Protein AF-A0A5A9PSE9-F1 (afdb_monomer_lite)

Foldseek 3Di:
DVVVVVVVVVVVVPPPPVPDQKDWAAWWDFLVVQQVVLVVPAPGFDDDDDPDDDDPPPVLVVQDAVCPPPCVVVAQQDWDQDPRGIYRHHSRGIGTGMHGHDDPPDPPDD

pLDDT: mean 78.82, std 18.18, range [42.53, 98.31]

Sequence (110 aa):
MRTLLLFLLLSAVLDDSFSQRFTFVSFKKTWTEAQIYCRNWYSDLATITDMSDENESNFLFNRWAAGQPNNLGSFQFCVAATAGGWDDQSCTEQYSFVCYSGEYRACGLL

Structure (mmCIF, N/CA/C/O backbone):
data_AF-A0A5A9PSE9-F1
#
_entry.id   AF-A0A5A9PSE9-F1
#
loop_
_atom_site.group_PDB
_atom_site.id
_atom_site.type_symbol
_atom_site.label_atom_id
_atom_site.label_alt_id
_atom_site.label_comp_id
_atom_site.label_asym_id
_atom_site.label_entity_id
_atom_site.label_seq_id
_atom_site.pdbx_PDB_ins_code
_atom_site.Cartn_x
_atom_site.Cartn_y
_atom_site.Cartn_z
_atom_site.occupancy
_atom_site.B_iso_or_equiv
_atom_site.auth_seq_id
_atom_site.auth_comp_id
_atom_site.auth_asym_id
_atom_site.auth_atom_id
_atom_site.pdbx_PDB_model_num
ATOM 1 N N . MET A 1 1 ? -35.526 -27.342 36.122 1.00 58.97 1 MET A N 1
ATOM 2 C CA . MET A 1 1 ? -35.999 -26.280 35.199 1.00 58.97 1 MET A CA 1
ATOM 3 C C . MET A 1 1 ? -35.262 -24.938 35.341 1.00 58.97 1 MET A C 1
ATOM 5 O O . MET A 1 1 ? -35.489 -24.070 34.518 1.00 58.97 1 MET A O 1
ATOM 9 N N . ARG A 1 2 ? -34.358 -24.745 36.322 1.00 58.31 2 ARG A N 1
ATOM 10 C CA . ARG A 1 2 ? -33.536 -23.516 36.450 1.00 58.31 2 ARG A CA 1
ATOM 11 C C . ARG A 1 2 ? -32.167 -23.609 35.762 1.00 58.31 2 ARG A C 1
ATOM 13 O O . ARG A 1 2 ? -31.590 -22.594 35.409 1.00 58.31 2 ARG A O 1
ATOM 20 N N . THR A 1 3 ? -31.682 -24.827 35.532 1.00 53.84 3 THR A N 1
ATOM 21 C CA . THR A 1 3 ? -30.411 -25.112 34.851 1.00 53.84 3 THR A CA 1
ATOM 22 C C . THR A 1 3 ? -30.458 -24.847 33.346 1.00 53.84 3 THR A C 1
ATOM 24 O O . THR A 1 3 ? -29.457 -24.422 32.790 1.00 53.84 3 THR A O 1
ATOM 27 N N . LEU A 1 4 ? -31.619 -25.004 32.695 1.00 56.53 4 LEU A N 1
ATOM 28 C CA . LEU A 1 4 ? -31.792 -24.732 31.256 1.00 56.53 4 LEU A CA 1
ATOM 29 C C . LEU A 1 4 ? -31.558 -23.255 30.892 1.00 56.53 4 LEU A C 1
ATOM 31 O O . LEU A 1 4 ? -31.022 -22.972 29.828 1.00 56.53 4 LEU A O 1
ATOM 35 N N . LEU A 1 5 ? -31.893 -22.321 31.791 1.00 61.38 5 LEU A N 1
ATOM 36 C CA . LEU A 1 5 ? -31.651 -20.886 31.592 1.00 61.38 5 LEU A CA 1
ATOM 37 C C . LEU A 1 5 ? -30.154 -20.545 31.584 1.00 61.38 5 LEU A C 1
ATOM 39 O O . LEU A 1 5 ? -29.730 -19.679 30.830 1.00 61.38 5 LEU A O 1
ATOM 43 N N . LEU A 1 6 ? -29.349 -21.251 32.384 1.00 59.94 6 LEU A N 1
ATOM 44 C CA . LEU A 1 6 ? -27.899 -21.048 32.430 1.00 59.94 6 LEU A CA 1
ATOM 45 C C . LEU A 1 6 ? -27.210 -21.588 31.170 1.00 59.94 6 LEU A C 1
ATOM 47 O O . LEU A 1 6 ? -26.300 -20.943 30.663 1.00 59.94 6 LEU A O 1
ATOM 51 N N . PHE A 1 7 ? -27.674 -22.718 30.627 1.00 64.00 7 PHE A N 1
ATOM 52 C CA . PHE A 1 7 ? -27.149 -23.271 29.371 1.00 64.00 7 PHE A CA 1
ATOM 53 C C . PHE A 1 7 ? -27.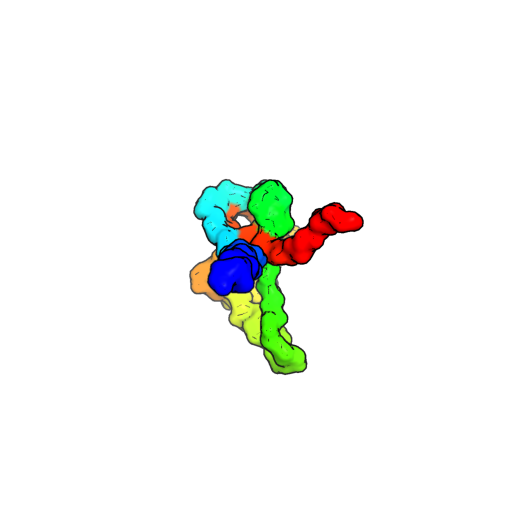426 -22.369 28.157 1.00 64.00 7 PHE A C 1
ATOM 55 O O . PHE A 1 7 ? -26.560 -22.243 27.298 1.00 64.00 7 PHE A O 1
ATOM 62 N N . LEU A 1 8 ? -28.583 -21.697 28.115 1.00 62.44 8 LEU A N 1
ATOM 63 C CA . LEU A 1 8 ? -28.932 -20.751 27.044 1.00 62.44 8 LEU A CA 1
ATOM 64 C C . LEU A 1 8 ? -28.126 -19.444 27.113 1.00 62.44 8 LEU A C 1
ATOM 66 O O . LEU A 1 8 ? -27.770 -18.880 26.080 1.00 62.44 8 LEU A O 1
ATOM 70 N N . LEU A 1 9 ? -27.802 -18.974 28.322 1.00 60.00 9 LEU A N 1
ATOM 71 C CA . LEU A 1 9 ? -26.902 -17.832 28.503 1.00 60.00 9 LEU A CA 1
ATOM 72 C C . LEU A 1 9 ? -25.465 -18.193 28.112 1.00 60.00 9 LEU A C 1
ATOM 74 O O . LEU A 1 9 ? -24.788 -17.375 27.504 1.00 60.00 9 LEU A O 1
ATOM 78 N N . LEU A 1 10 ? -25.020 -19.423 28.391 1.00 58.09 10 LEU A N 1
ATOM 79 C CA . LEU A 1 10 ? -23.683 -19.892 28.019 1.00 58.09 10 LEU A CA 1
ATOM 80 C C . LEU A 1 10 ? -23.497 -19.972 26.496 1.00 58.09 10 LEU A C 1
ATOM 82 O O . LEU A 1 10 ? -22.445 -19.594 25.993 1.00 58.09 10 LEU A O 1
ATOM 86 N N . SER A 1 11 ? -24.524 -20.409 25.757 1.00 62.19 11 SER A N 1
ATOM 87 C CA . SER A 1 11 ? -24.485 -20.417 24.288 1.00 62.19 11 SER A CA 1
ATOM 88 C C . SER A 1 11 ? -24.478 -19.014 23.678 1.00 62.19 11 SER A C 1
ATOM 90 O O . SER A 1 11 ? -23.913 -18.834 22.609 1.00 62.19 11 SER A O 1
ATOM 92 N N . ALA A 1 12 ? -25.055 -18.015 24.357 1.00 55.50 12 ALA A N 1
ATOM 93 C CA . ALA A 1 12 ? -25.078 -16.630 23.877 1.00 55.50 12 ALA A CA 1
ATOM 94 C C . ALA A 1 12 ? -23.732 -15.894 24.047 1.00 55.50 12 ALA A C 1
ATOM 96 O O . ALA A 1 12 ? -23.530 -14.851 23.436 1.00 55.50 12 ALA A O 1
ATOM 97 N N . VAL A 1 13 ? -22.812 -16.421 24.865 1.00 57.12 13 VAL A N 1
ATOM 98 C CA . VAL A 1 13 ? -21.442 -15.886 25.028 1.00 57.12 13 VAL A CA 1
ATOM 99 C C . VAL A 1 13 ? -20.471 -16.504 24.009 1.00 57.12 13 VAL A C 1
ATOM 101 O O . VAL A 1 13 ? -19.372 -15.996 23.819 1.00 57.12 13 VAL A O 1
ATOM 104 N N . LEU A 1 14 ? -20.878 -17.583 23.333 1.00 55.12 14 LEU A N 1
ATOM 105 C CA . LEU A 1 14 ? -20.064 -18.324 22.366 1.00 55.12 14 LEU A CA 1
ATOM 106 C C . LEU A 1 14 ? -20.527 -18.130 20.915 1.00 55.12 14 LEU A C 1
ATOM 108 O O . LEU A 1 14 ? -20.183 -18.950 20.066 1.00 55.12 14 LEU A O 1
ATOM 112 N N . ASP A 1 15 ? -21.289 -17.072 20.615 1.00 53.28 15 ASP A N 1
ATOM 113 C CA . ASP A 1 15 ? -21.579 -16.706 19.223 1.00 53.28 15 ASP A CA 1
ATOM 114 C C . ASP A 1 15 ? -20.363 -15.973 18.632 1.00 53.28 15 ASP A C 1
ATOM 116 O O . ASP A 1 15 ? -20.329 -14.756 18.447 1.00 53.28 15 ASP A O 1
ATOM 120 N N . ASP A 1 16 ? -19.308 -16.761 18.430 1.00 58.62 16 ASP A N 1
ATOM 121 C CA . ASP A 1 16 ? -18.116 -16.446 17.658 1.00 58.62 16 ASP A CA 1
ATOM 122 C C . ASP A 1 16 ? -18.513 -16.358 16.180 1.00 58.62 16 ASP A C 1
ATOM 124 O O . ASP A 1 16 ? -18.272 -17.258 15.372 1.00 58.62 16 ASP A O 1
ATOM 128 N N . SER A 1 17 ? -19.203 -15.279 15.806 1.00 57.41 17 SER A N 1
ATOM 129 C CA . SER A 1 17 ? -19.349 -14.947 14.398 1.00 57.41 17 SER A CA 1
ATOM 130 C C . SER A 1 17 ? -17.985 -14.459 13.920 1.00 57.41 17 SER A C 1
ATOM 132 O O . SER A 1 17 ? -17.680 -13.268 14.004 1.00 57.41 17 SER A O 1
ATOM 134 N N . PHE A 1 18 ? -17.169 -15.410 13.465 1.00 56.88 18 PHE A N 1
ATOM 135 C CA . PHE A 1 18 ? -15.933 -15.250 12.709 1.00 56.88 18 PHE A CA 1
ATOM 136 C C . PHE A 1 18 ? -16.145 -14.235 11.576 1.00 56.88 18 PHE A C 1
ATOM 138 O O . PHE A 1 18 ? -16.486 -14.575 10.440 1.00 56.88 18 PHE A O 1
ATOM 145 N N . SER A 1 19 ? -16.049 -12.950 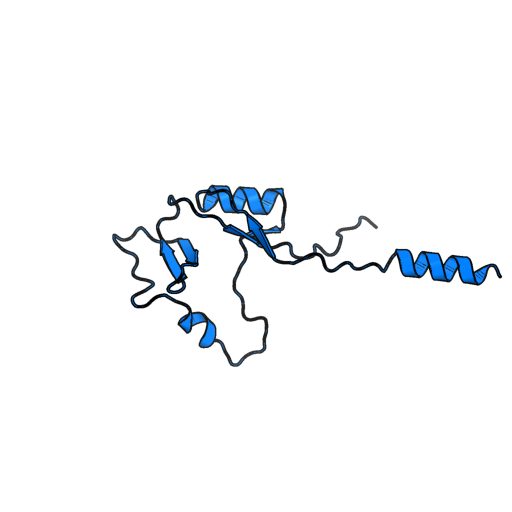11.902 1.00 56.50 19 SER A N 1
ATOM 146 C CA . SER A 1 19 ? -16.442 -11.888 10.989 1.00 56.50 19 SER A CA 1
ATOM 147 C C . SER A 1 19 ? -15.243 -11.586 10.107 1.00 56.50 19 SER A C 1
ATOM 149 O O . SER A 1 19 ? -14.253 -11.022 10.558 1.00 56.50 19 SER A O 1
ATOM 151 N N . GLN A 1 20 ? -15.309 -12.112 8.884 1.00 61.84 20 GLN A N 1
ATOM 152 C CA . GLN A 1 20 ? -14.423 -11.915 7.735 1.00 61.84 20 GLN A CA 1
ATOM 153 C C . GLN A 1 20 ? -13.106 -11.169 8.032 1.00 61.84 20 GLN A C 1
ATOM 155 O O . GLN A 1 20 ? -13.055 -9.944 8.110 1.00 61.84 20 GLN A O 1
ATOM 160 N N . ARG A 1 21 ? -11.999 -11.920 8.112 1.00 84.06 21 ARG A N 1
ATOM 161 C CA . ARG A 1 21 ? -10.656 -11.371 8.378 1.00 84.06 21 ARG A CA 1
ATOM 162 C C . ARG A 1 21 ? -10.180 -10.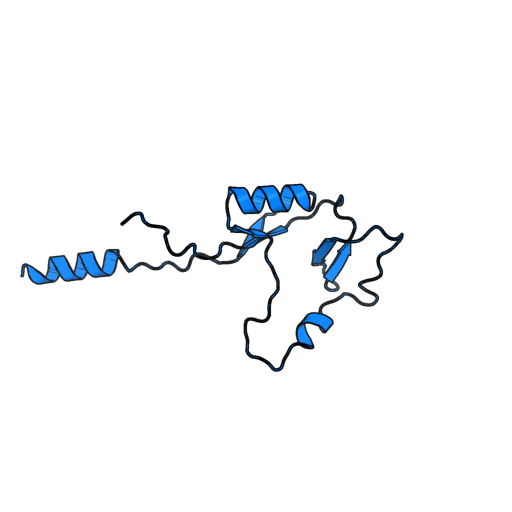350 7.346 1.00 84.06 21 ARG A C 1
ATOM 164 O O . ARG A 1 21 ? -9.242 -9.619 7.632 1.00 84.06 21 ARG A O 1
ATOM 171 N N . PHE A 1 22 ? -10.791 -10.299 6.164 1.00 89.69 22 PHE A N 1
ATOM 172 C CA . PHE A 1 22 ? -10.398 -9.416 5.071 1.00 89.69 22 PHE A CA 1
ATOM 173 C C . PHE A 1 22 ? -11.599 -8.626 4.552 1.00 89.69 22 PHE A C 1
ATOM 175 O O . PHE A 1 22 ? -12.591 -9.220 4.134 1.00 89.69 22 PHE A O 1
ATOM 182 N N . THR A 1 23 ? -11.477 -7.300 4.516 1.00 92.31 23 THR A N 1
ATOM 183 C CA . THR A 1 23 ? -12.523 -6.387 4.041 1.00 92.31 23 THR A CA 1
ATOM 184 C C . THR A 1 23 ? -12.025 -5.581 2.851 1.00 92.31 23 THR A C 1
ATOM 186 O O . THR A 1 23 ? -11.038 -4.853 2.960 1.00 92.31 23 THR A O 1
ATOM 189 N N . PHE A 1 24 ? -12.714 -5.687 1.713 1.00 94.75 24 PHE A N 1
ATOM 190 C CA . PHE A 1 24 ? -12.429 -4.873 0.531 1.00 94.75 24 PHE A CA 1
ATOM 191 C C . PHE A 1 24 ? -13.048 -3.476 0.658 1.00 94.75 24 PHE A C 1
ATOM 193 O O . PHE A 1 24 ? -14.246 -3.334 0.904 1.00 94.75 24 PHE A O 1
ATOM 200 N N . VAL A 1 25 ? -12.236 -2.446 0.429 1.00 96.00 25 VAL A N 1
ATOM 201 C CA . VAL A 1 25 ? -12.628 -1.037 0.452 1.00 96.00 25 VAL A CA 1
ATOM 202 C C . VAL A 1 25 ? -12.497 -0.476 -0.960 1.00 96.00 25 VAL A C 1
ATOM 204 O O . VAL A 1 25 ? -11.403 -0.390 -1.518 1.00 96.00 25 VAL A O 1
ATOM 207 N N . SER A 1 26 ? -13.626 -0.086 -1.552 1.00 96.88 26 SER A N 1
ATOM 208 C CA . SER A 1 26 ? -13.681 0.323 -2.960 1.00 96.88 26 SER A CA 1
ATOM 209 C C . SER A 1 26 ? -13.123 1.725 -3.226 1.00 96.88 26 SER A C 1
ATOM 211 O O . SER A 1 26 ? -12.687 1.994 -4.347 1.00 96.88 26 SER A O 1
ATOM 213 N N . PHE A 1 27 ? -13.097 2.621 -2.232 1.00 96.00 27 PHE A N 1
ATOM 214 C CA . PHE A 1 27 ? -12.543 3.967 -2.406 1.00 96.00 27 PHE A CA 1
ATOM 215 C C . PHE A 1 27 ? -11.042 3.919 -2.676 1.00 96.00 27 PHE A C 1
ATOM 217 O O . PHE A 1 27 ? -10.311 3.170 -2.033 1.00 96.00 27 PHE A O 1
ATOM 224 N N . LYS A 1 28 ? -10.584 4.761 -3.602 1.00 97.94 28 LYS A N 1
ATOM 225 C CA . LYS A 1 28 ? -9.169 4.847 -3.950 1.00 97.94 28 LYS A CA 1
ATOM 226 C C . LYS A 1 28 ? -8.420 5.735 -2.961 1.00 97.94 28 LYS A C 1
ATOM 228 O O . LYS A 1 28 ? -8.914 6.802 -2.595 1.00 97.94 28 LYS A O 1
ATOM 233 N N . LYS A 1 29 ? -7.253 5.272 -2.520 1.00 98.00 29 LYS A N 1
ATOM 234 C CA . LYS A 1 29 ? -6.352 5.972 -1.597 1.00 98.00 29 LYS A CA 1
ATOM 235 C C . LYS A 1 29 ? -4.903 5.675 -1.957 1.00 98.00 29 LYS A C 1
ATOM 237 O O . LYS A 1 29 ? -4.628 4.617 -2.523 1.00 98.00 29 LYS A O 1
ATOM 242 N N . THR A 1 30 ? -3.994 6.585 -1.616 1.00 98.19 30 THR A N 1
ATOM 243 C CA . THR A 1 30 ? -2.555 6.278 -1.637 1.00 98.19 30 THR A CA 1
ATOM 244 C C . THR A 1 30 ? -2.227 5.207 -0.601 1.00 98.19 30 THR A C 1
ATOM 246 O O . THR A 1 30 ? -3.016 4.969 0.318 1.00 98.19 30 THR A O 1
ATOM 249 N N . TRP A 1 31 ? -1.059 4.570 -0.709 1.00 97.12 31 TRP A N 1
ATOM 250 C CA . TRP A 1 31 ? -0.679 3.494 0.210 1.00 97.12 31 TRP A CA 1
ATOM 251 C C . TRP A 1 31 ? -0.747 3.934 1.682 1.00 97.12 31 TRP A C 1
ATOM 253 O O . TRP A 1 31 ? -1.355 3.258 2.513 1.00 97.12 31 TRP A O 1
ATOM 263 N N . THR A 1 32 ? -0.210 5.117 1.995 1.00 97.75 32 THR A N 1
ATOM 264 C CA . THR A 1 32 ? -0.208 5.667 3.358 1.00 97.75 32 THR A CA 1
ATOM 265 C C . THR A 1 32 ? -1.619 5.972 3.854 1.00 97.75 32 THR A C 1
ATOM 267 O O . THR A 1 32 ? -1.965 5.640 4.985 1.00 97.75 32 THR A O 1
ATOM 270 N N . GLU A 1 33 ? -2.468 6.572 3.019 1.00 98.31 33 GLU A N 1
ATOM 271 C CA . GLU A 1 33 ? -3.855 6.869 3.391 1.00 98.31 33 GLU A CA 1
ATOM 272 C C . GLU A 1 33 ? -4.693 5.599 3.572 1.00 98.31 33 GLU A C 1
ATOM 274 O O . GLU A 1 33 ? -5.539 5.543 4.466 1.00 98.31 33 GLU A O 1
ATOM 279 N N . ALA A 1 34 ? -4.469 4.582 2.737 1.00 98.00 34 ALA A N 1
ATOM 280 C CA . ALA A 1 34 ? -5.111 3.278 2.848 1.00 98.00 34 ALA A CA 1
ATOM 281 C C . ALA A 1 34 ? -4.701 2.575 4.148 1.00 98.00 34 ALA A C 1
ATOM 283 O O . ALA A 1 34 ? -5.562 2.097 4.884 1.00 98.00 34 ALA A O 1
ATOM 284 N N . GLN A 1 35 ? -3.407 2.587 4.482 1.00 97.12 35 GLN A N 1
ATOM 285 C CA . GLN A 1 35 ? -2.902 2.035 5.738 1.00 97.12 35 GLN A CA 1
ATOM 286 C C . GLN A 1 35 ? -3.495 2.743 6.959 1.00 97.12 35 GLN A C 1
ATOM 288 O O . GLN A 1 35 ? -3.976 2.083 7.881 1.00 97.12 35 GLN A O 1
ATOM 293 N N . ILE A 1 36 ? -3.510 4.079 6.957 1.00 97.81 36 ILE A N 1
ATOM 294 C CA . ILE A 1 36 ? -4.137 4.870 8.025 1.00 97.81 36 ILE A CA 1
ATOM 295 C C . ILE A 1 36 ? -5.619 4.508 8.152 1.00 97.81 36 ILE A C 1
ATOM 297 O O . ILE A 1 36 ? -6.109 4.297 9.258 1.00 97.81 36 ILE A O 1
ATOM 301 N N . TYR A 1 37 ? -6.335 4.396 7.031 1.00 97.06 37 TYR A N 1
ATOM 302 C CA . TYR A 1 37 ? -7.737 3.996 7.046 1.00 97.06 37 TYR A CA 1
ATOM 303 C C . TYR A 1 37 ? -7.923 2.610 7.672 1.00 97.06 37 TYR A C 1
ATOM 305 O O . TYR A 1 37 ? -8.763 2.459 8.560 1.00 97.06 37 TYR A O 1
ATOM 313 N N . CYS A 1 38 ? -7.128 1.619 7.256 1.00 95.44 38 CYS A N 1
ATOM 314 C CA . CYS A 1 38 ? -7.241 0.272 7.796 1.00 95.44 38 CYS A CA 1
ATOM 315 C C . CYS A 1 38 ? -6.924 0.219 9.291 1.00 95.44 38 CYS A C 1
ATOM 317 O O . CYS A 1 38 ? -7.647 -0.443 10.013 1.00 95.44 38 CYS A O 1
ATOM 319 N N . ARG A 1 39 ? -5.924 0.955 9.782 1.00 94.94 39 ARG A N 1
ATOM 320 C CA . ARG A 1 39 ? -5.581 0.987 11.216 1.00 94.94 39 ARG A CA 1
ATOM 321 C C . ARG A 1 39 ? -6.599 1.721 12.093 1.00 94.94 39 ARG A C 1
ATOM 323 O O . ARG A 1 39 ? -6.618 1.518 13.300 1.00 94.94 39 ARG A O 1
ATOM 330 N N . ASN A 1 40 ? -7.424 2.588 11.504 1.00 94.81 40 ASN A N 1
ATOM 331 C CA . ASN A 1 40 ? -8.470 3.307 12.235 1.00 94.81 40 ASN A CA 1
ATOM 332 C C . ASN A 1 40 ? -9.745 2.473 12.427 1.00 94.81 40 ASN A C 1
ATOM 334 O O . ASN A 1 40 ? -10.440 2.656 13.423 1.00 94.81 40 ASN A O 1
ATOM 338 N N . TRP A 1 41 ? -10.075 1.609 11.463 1.00 92.12 41 TRP A N 1
ATOM 339 C CA . TRP A 1 41 ? -11.357 0.886 11.424 1.00 92.12 41 TRP A CA 1
ATOM 340 C C . TRP A 1 41 ? -11.217 -0.641 11.465 1.00 92.12 41 TRP A C 1
ATOM 342 O O . TRP A 1 41 ? -12.197 -1.340 11.709 1.00 92.12 41 TRP A O 1
ATOM 352 N N . TYR A 1 42 ? -10.010 -1.148 11.236 1.00 90.88 42 TYR A N 1
ATOM 353 C CA . TYR A 1 42 ? -9.622 -2.558 11.216 1.00 90.88 42 TYR A CA 1
ATOM 354 C C . TYR A 1 42 ? -8.250 -2.703 11.913 1.00 90.88 42 TYR A C 1
ATOM 356 O O . TYR A 1 42 ? -7.857 -1.829 12.685 1.00 90.88 42 TYR A O 1
ATOM 364 N N . SER A 1 43 ? -7.507 -3.787 11.667 1.00 90.44 43 SER A N 1
ATOM 365 C CA . SER A 1 43 ? -6.157 -3.955 12.224 1.00 90.44 43 SER A CA 1
ATOM 366 C C . SER A 1 43 ? -5.088 -3.272 11.364 1.00 90.44 43 SER A C 1
ATOM 368 O O . SER A 1 43 ? -4.346 -2.429 11.860 1.00 90.44 43 SER A O 1
ATOM 370 N N . ASP A 1 44 ? -4.980 -3.632 10.081 1.00 93.94 44 ASP A N 1
ATOM 371 C CA . ASP A 1 44 ? -4.002 -3.052 9.140 1.00 93.94 44 ASP A CA 1
ATOM 372 C C . ASP A 1 44 ? -4.391 -3.381 7.683 1.00 93.94 44 ASP A C 1
ATOM 374 O O . ASP A 1 44 ? -5.445 -3.964 7.433 1.00 93.94 44 ASP A O 1
ATOM 378 N N . LEU A 1 45 ? -3.568 -3.012 6.701 1.00 94.50 45 LEU A N 1
ATOM 379 C CA . LEU A 1 45 ? -3.644 -3.551 5.345 1.00 94.50 45 LEU A CA 1
ATOM 380 C C . LEU A 1 45 ? -3.475 -5.075 5.356 1.00 94.50 45 LEU A C 1
ATOM 382 O O . LEU A 1 45 ? -2.717 -5.641 6.147 1.00 94.50 45 LEU A O 1
ATOM 386 N N . ALA A 1 46 ? -4.173 -5.746 4.444 1.00 91.94 46 ALA A N 1
ATOM 387 C CA . ALA A 1 46 ? -4.045 -7.181 4.273 1.00 91.94 46 ALA A CA 1
ATOM 388 C C . ALA A 1 46 ? -2.614 -7.561 3.888 1.00 91.94 46 ALA A C 1
ATOM 390 O O . ALA A 1 46 ? -2.074 -7.085 2.890 1.00 91.94 46 ALA A O 1
ATOM 391 N N . THR A 1 47 ? -2.022 -8.453 4.679 1.00 87.06 47 THR A N 1
ATOM 392 C CA . THR A 1 47 ? -0.746 -9.086 4.350 1.00 87.06 47 THR A CA 1
ATOM 393 C C . THR A 1 47 ? -1.028 -10.452 3.745 1.00 87.06 47 THR A C 1
ATOM 395 O O . THR A 1 47 ? -1.907 -11.178 4.210 1.00 87.06 47 THR A O 1
ATOM 398 N N . ILE A 1 48 ? -0.293 -10.800 2.696 1.00 75.75 48 ILE A N 1
ATOM 399 C CA . ILE A 1 48 ? -0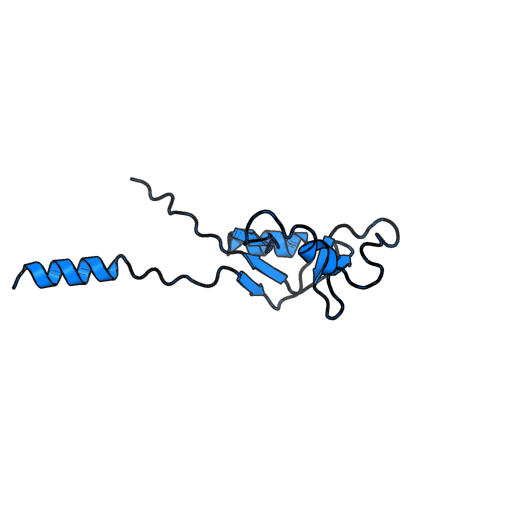.395 -12.105 2.052 1.00 75.75 48 ILE A CA 1
ATOM 400 C C . ILE A 1 48 ? 0.690 -12.985 2.666 1.00 75.75 48 ILE A C 1
ATOM 402 O O . ILE A 1 48 ? 1.859 -12.867 2.312 1.00 75.75 48 ILE A O 1
ATOM 406 N N . THR A 1 49 ? 0.309 -13.826 3.621 1.00 70.88 49 THR A N 1
ATOM 407 C CA . THR A 1 49 ? 1.196 -14.822 4.233 1.00 70.88 49 THR A CA 1
ATOM 408 C C . THR A 1 49 ? 0.668 -16.219 3.950 1.00 70.88 49 THR A C 1
ATOM 410 O O . THR A 1 49 ? -0.548 -16.422 3.921 1.00 70.88 49 THR A O 1
ATOM 413 N N . ASP A 1 50 ? 1.575 -17.179 3.778 1.00 61.75 50 ASP A N 1
ATOM 414 C CA . ASP A 1 50 ? 1.225 -18.596 3.718 1.00 61.75 50 ASP A CA 1
ATOM 415 C C . ASP A 1 50 ? 0.549 -18.988 5.035 1.00 61.75 50 ASP A C 1
ATOM 417 O O . ASP A 1 50 ? 1.139 -18.864 6.107 1.00 61.75 50 ASP A O 1
ATOM 421 N N . MET A 1 51 ? -0.714 -19.406 4.972 1.00 56.97 51 MET A N 1
ATOM 422 C CA . MET A 1 51 ? -1.417 -19.967 6.132 1.00 56.97 51 MET A CA 1
ATOM 423 C C . MET A 1 51 ? -1.299 -21.500 6.183 1.00 56.97 51 MET A C 1
ATOM 425 O O . MET A 1 51 ? -1.946 -22.121 7.022 1.00 56.97 51 MET A O 1
ATOM 429 N N . SER A 1 52 ? -0.486 -22.109 5.311 1.00 55.84 52 SER A N 1
ATOM 430 C CA . SER A 1 52 ? -0.247 -23.554 5.246 1.00 55.84 52 SER A CA 1
ATOM 431 C C . SER A 1 52 ? 1.251 -23.873 5.243 1.00 55.84 52 SER A C 1
ATOM 433 O O . SER A 1 52 ? 1.936 -23.655 4.253 1.00 55.84 52 SER A O 1
ATOM 435 N N . ASP A 1 53 ? 1.731 -24.362 6.385 1.00 50.91 53 ASP A N 1
ATOM 436 C CA . ASP A 1 53 ? 2.831 -25.312 6.596 1.00 50.91 53 ASP A CA 1
ATOM 437 C C . ASP A 1 53 ? 4.001 -25.347 5.583 1.00 50.91 53 ASP A C 1
ATOM 439 O O . ASP A 1 53 ? 3.932 -25.961 4.522 1.00 50.91 53 ASP A O 1
ATOM 443 N N . GLU A 1 54 ? 5.120 -24.743 6.002 1.00 56.34 54 GLU A N 1
ATOM 444 C CA . GLU A 1 54 ? 6.546 -25.122 5.854 1.00 56.34 54 GLU A CA 1
ATOM 445 C C . GLU A 1 54 ? 7.121 -25.763 4.562 1.00 56.34 54 GLU A C 1
ATOM 447 O O . GLU A 1 54 ? 8.297 -26.124 4.567 1.00 56.34 54 GLU A O 1
ATOM 452 N N . ASN A 1 55 ? 6.421 -25.847 3.425 1.00 55.12 55 ASN A N 1
ATOM 453 C CA . ASN A 1 55 ? 7.033 -26.381 2.191 1.00 55.12 55 ASN A CA 1
ATOM 454 C C . ASN A 1 55 ? 6.613 -25.706 0.868 1.00 55.12 55 ASN A C 1
ATOM 456 O O . ASN A 1 55 ? 7.033 -26.146 -0.201 1.00 55.12 55 ASN A O 1
ATOM 460 N N . GLU A 1 56 ? 5.836 -24.618 0.911 1.00 54.78 56 GLU A N 1
ATOM 461 C CA . GLU A 1 56 ? 5.321 -23.919 -0.284 1.00 54.78 56 GLU A CA 1
ATOM 462 C C . GLU A 1 56 ? 5.772 -22.456 -0.419 1.00 54.78 56 GLU A C 1
ATOM 464 O O . GLU A 1 56 ? 5.176 -21.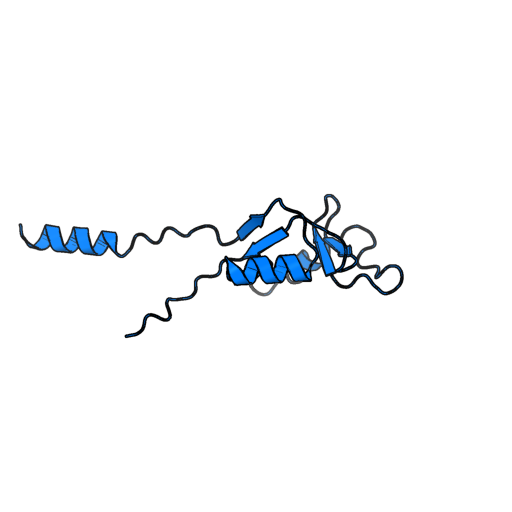675 -1.159 1.00 54.78 56 GLU A O 1
ATOM 469 N N . SER A 1 57 ? 6.915 -22.091 0.167 1.00 54.03 57 SER A N 1
ATOM 470 C CA . SER A 1 57 ? 7.480 -20.737 0.043 1.00 54.03 57 SER A CA 1
ATOM 471 C C . SER A 1 57 ? 7.661 -20.253 -1.409 1.00 54.03 57 SER A C 1
ATOM 473 O O . SER A 1 57 ? 7.727 -19.050 -1.640 1.00 54.03 57 SER A O 1
ATOM 475 N N . ASN A 1 58 ? 7.664 -21.154 -2.401 1.00 54.69 58 ASN A N 1
ATOM 476 C CA . ASN A 1 58 ? 7.702 -20.839 -3.833 1.00 54.69 58 ASN A CA 1
ATOM 477 C C . ASN A 1 58 ? 6.357 -20.402 -4.455 1.00 54.69 58 ASN A C 1
ATOM 479 O O . ASN A 1 58 ? 6.374 -19.772 -5.512 1.00 54.69 58 ASN A O 1
ATOM 483 N N . PHE A 1 59 ? 5.194 -20.696 -3.862 1.00 59.06 59 PHE A N 1
ATOM 484 C CA . PHE A 1 59 ? 3.897 -20.355 -4.475 1.00 59.06 59 PHE A CA 1
ATOM 485 C C . PHE A 1 59 ? 3.578 -18.857 -4.416 1.00 59.06 59 PHE A C 1
ATOM 487 O O . PHE A 1 59 ? 2.953 -18.323 -5.336 1.00 59.06 59 PHE A O 1
ATOM 494 N N . LEU A 1 60 ? 4.045 -18.156 -3.380 1.00 59.84 60 LEU A N 1
ATOM 495 C CA . LEU A 1 60 ? 3.855 -16.709 -3.241 1.00 59.84 60 LEU A CA 1
ATOM 496 C C . LEU A 1 60 ? 4.730 -15.912 -4.222 1.00 59.84 60 LEU A C 1
ATOM 498 O O . LEU A 1 60 ? 4.277 -14.899 -4.754 1.00 59.84 60 LEU A O 1
ATOM 502 N N . PHE A 1 61 ? 5.931 -16.402 -4.552 1.00 57.56 61 PHE A N 1
ATOM 503 C CA . PHE A 1 61 ? 6.794 -15.784 -5.570 1.00 57.56 61 PHE A CA 1
ATOM 504 C C . PHE A 1 61 ? 6.243 -15.916 -7.000 1.00 57.56 61 PHE A C 1
ATOM 506 O O . PHE A 1 61 ? 6.631 -15.146 -7.872 1.00 57.56 61 PHE A O 1
ATOM 513 N N . ASN A 1 62 ? 5.279 -16.812 -7.237 1.00 65.50 62 ASN A N 1
ATOM 514 C CA . ASN A 1 62 ? 4.639 -16.996 -8.545 1.00 65.50 62 ASN A CA 1
ATOM 515 C C . ASN A 1 62 ? 3.430 -16.076 -8.780 1.00 65.50 62 ASN A C 1
ATOM 517 O O . ASN A 1 62 ? 2.711 -16.243 -9.765 1.00 65.50 62 ASN A O 1
ATOM 521 N N . ARG A 1 63 ? 3.151 -15.134 -7.870 1.00 83.06 63 ARG A N 1
ATOM 522 C CA . ARG A 1 63 ? 1.990 -14.237 -7.987 1.00 83.06 63 ARG A CA 1
ATOM 523 C C . ARG A 1 63 ? 2.308 -12.914 -8.663 1.00 83.06 63 ARG A C 1
ATOM 525 O O . ARG A 1 63 ? 1.364 -12.209 -9.011 1.00 83.06 63 ARG A O 1
ATOM 532 N N . TRP A 1 64 ? 3.583 -12.581 -8.855 1.00 89.00 64 TRP A N 1
ATOM 533 C CA . TRP A 1 64 ? 3.987 -11.402 -9.614 1.00 89.00 64 TRP A CA 1
ATOM 534 C C . TRP A 1 64 ? 3.496 -11.482 -11.054 1.00 89.00 64 TRP A C 1
ATOM 536 O O . TRP A 1 64 ? 3.490 -12.548 -11.672 1.00 89.00 64 TRP A O 1
ATOM 546 N N . ALA A 1 65 ? 3.089 -10.337 -11.589 1.00 92.06 65 ALA A N 1
ATOM 547 C CA . ALA A 1 65 ? 2.849 -10.212 -13.011 1.00 92.06 65 ALA A CA 1
ATOM 548 C C . ALA A 1 65 ? 4.151 -10.461 -13.785 1.00 92.06 65 ALA A C 1
ATOM 550 O O . ALA A 1 65 ? 5.255 -10.267 -13.271 1.00 92.06 65 ALA A O 1
ATOM 551 N N . ALA A 1 66 ? 4.028 -10.900 -15.038 1.00 91.88 66 ALA A N 1
ATOM 552 C CA . ALA A 1 66 ? 5.190 -11.153 -15.879 1.00 91.88 66 ALA A CA 1
ATOM 553 C C . ALA A 1 66 ? 6.075 -9.897 -15.972 1.00 91.88 66 ALA A C 1
ATOM 555 O O . ALA A 1 66 ? 5.622 -8.841 -16.412 1.00 91.88 66 ALA A O 1
ATOM 556 N N . GLY A 1 67 ? 7.339 -10.033 -15.569 1.00 90.62 67 GLY A N 1
ATOM 557 C CA . GLY A 1 67 ? 8.302 -8.934 -15.558 1.00 90.62 67 GLY A CA 1
ATOM 558 C C . GLY A 1 67 ? 8.306 -8.083 -14.287 1.00 90.62 67 GLY A C 1
ATOM 559 O O . GLY A 1 67 ? 9.050 -7.112 -14.276 1.00 90.62 67 GLY A O 1
ATOM 560 N N . GLN A 1 68 ? 7.540 -8.442 -13.250 1.00 91.75 68 GLN A N 1
ATOM 561 C CA . GLN A 1 68 ? 7.552 -7.779 -11.943 1.00 91.75 68 GLN A CA 1
ATOM 562 C C . GLN A 1 68 ? 8.235 -8.628 -10.854 1.00 91.75 68 GLN A C 1
ATOM 564 O O . GLN A 1 68 ? 8.261 -9.857 -10.968 1.00 91.75 68 GLN A O 1
ATOM 569 N N . PRO A 1 69 ? 8.786 -8.005 -9.793 1.00 92.12 69 PRO A N 1
ATOM 570 C CA . PRO A 1 69 ? 8.898 -6.559 -9.588 1.00 92.12 69 PRO A CA 1
ATOM 571 C C . PRO A 1 69 ? 10.046 -5.935 -10.396 1.00 92.12 69 PRO A C 1
ATOM 573 O O . PRO A 1 69 ? 11.146 -6.493 -10.440 1.00 92.12 69 PRO A O 1
ATOM 576 N N . ASN A 1 70 ? 9.810 -4.792 -11.039 1.00 92.19 70 ASN A N 1
ATOM 577 C CA . ASN A 1 70 ? 10.784 -4.149 -11.932 1.00 92.19 70 ASN A CA 1
ATOM 578 C C . ASN A 1 70 ? 11.363 -2.839 -11.393 1.00 92.19 70 ASN A C 1
ATOM 580 O O . ASN A 1 70 ? 12.334 -2.332 -11.963 1.00 92.19 70 ASN A O 1
ATOM 584 N N . ASN A 1 71 ? 10.797 -2.311 -10.310 1.00 90.94 71 ASN A N 1
ATOM 585 C CA . ASN A 1 71 ? 11.136 -1.038 -9.701 1.00 90.94 71 ASN A CA 1
ATOM 586 C C . ASN A 1 71 ? 11.331 0.076 -10.746 1.00 90.94 71 ASN A C 1
ATOM 588 O O . ASN A 1 71 ? 12.378 0.736 -10.786 1.00 90.94 71 ASN A O 1
ATOM 592 N N . LEU A 1 72 ? 10.360 0.256 -11.648 1.00 88.62 72 LEU A N 1
ATOM 593 C CA . LEU A 1 72 ? 10.464 1.181 -12.772 1.00 88.62 72 LEU A CA 1
ATOM 594 C C . LEU A 1 72 ? 10.803 2.593 -12.282 1.00 88.62 72 LEU A C 1
ATOM 596 O O . LEU A 1 72 ? 10.139 3.159 -11.415 1.00 88.62 72 LEU A O 1
ATOM 600 N N . GLY A 1 73 ? 11.868 3.171 -12.840 1.00 84.12 73 GLY A N 1
ATOM 601 C CA . GLY A 1 73 ? 12.339 4.508 -12.464 1.00 84.12 73 GLY A CA 1
ATOM 602 C C . GLY A 1 73 ? 12.856 4.628 -11.024 1.00 84.12 73 GLY A C 1
ATOM 603 O O . GLY A 1 73 ? 13.120 5.744 -10.580 1.00 84.12 73 GLY A O 1
ATOM 604 N N . SER A 1 74 ? 13.038 3.511 -10.314 1.00 86.31 74 SER A N 1
ATOM 605 C CA . SER A 1 74 ? 13.536 3.446 -8.937 1.00 86.31 74 SER A CA 1
ATOM 606 C C . SER A 1 74 ? 12.620 4.084 -7.880 1.00 86.31 74 SER A C 1
ATOM 608 O O . SER A 1 74 ? 13.120 4.625 -6.892 1.00 86.31 74 SER A O 1
ATOM 610 N N . PHE A 1 75 ? 11.295 4.052 -8.071 1.00 91.44 75 PHE A N 1
ATOM 611 C CA . PHE A 1 75 ? 10.325 4.628 -7.120 1.00 91.44 75 PHE A CA 1
ATOM 612 C C . PHE A 1 75 ? 9.100 3.743 -6.822 1.00 91.44 75 PHE A C 1
ATOM 614 O O . PHE A 1 75 ? 8.162 4.194 -6.157 1.00 91.44 75 PHE A O 1
ATOM 621 N N . GLN A 1 76 ? 9.080 2.494 -7.288 1.00 90.25 76 GLN A N 1
ATOM 622 C CA . GLN A 1 76 ? 7.941 1.591 -7.128 1.00 90.25 76 GLN A CA 1
ATOM 623 C C . GLN A 1 76 ? 8.158 0.642 -5.939 1.00 90.25 76 GLN A C 1
ATOM 625 O O . GLN A 1 76 ? 8.630 -0.477 -6.081 1.00 90.25 76 GLN A O 1
ATOM 630 N N . PHE A 1 77 ? 7.844 1.111 -4.730 1.00 92.00 77 PHE A N 1
ATOM 631 C CA . PHE A 1 77 ? 8.116 0.371 -3.486 1.00 92.00 77 PHE A CA 1
ATOM 632 C C . PHE A 1 77 ? 6.872 -0.249 -2.831 1.00 92.00 77 PHE A C 1
ATOM 634 O O . PHE A 1 77 ? 6.991 -0.913 -1.801 1.00 92.00 77 PHE A O 1
ATOM 641 N N . CYS A 1 78 ? 5.682 -0.028 -3.392 1.00 94.06 78 CYS A N 1
ATOM 642 C CA . CYS A 1 78 ? 4.415 -0.499 -2.835 1.00 94.06 78 CYS A CA 1
ATOM 643 C C . CYS A 1 78 ? 3.764 -1.542 -3.743 1.00 94.06 78 CYS A C 1
ATOM 645 O O . CYS A 1 78 ? 3.837 -1.426 -4.954 1.00 94.06 78 CYS A O 1
ATOM 647 N N . VAL A 1 79 ? 3.095 -2.551 -3.185 1.00 93.12 79 VAL A N 1
ATOM 648 C CA . VAL A 1 79 ? 2.509 -3.644 -3.984 1.00 93.12 79 VAL A CA 1
ATOM 649 C C . VAL A 1 79 ? 1.034 -3.388 -4.275 1.00 93.12 79 VAL A C 1
ATOM 651 O O . VAL A 1 79 ? 0.259 -3.102 -3.361 1.00 93.12 79 VAL A O 1
ATOM 654 N N . ALA A 1 80 ? 0.634 -3.559 -5.533 1.00 93.62 80 ALA A N 1
ATOM 655 C CA . ALA A 1 80 ? -0.756 -3.575 -5.969 1.00 93.62 80 ALA A CA 1
ATOM 656 C C . ALA A 1 80 ? -1.121 -4.942 -6.568 1.00 93.62 80 ALA A C 1
ATOM 658 O O . ALA A 1 80 ? -0.360 -5.538 -7.328 1.00 93.62 80 ALA A O 1
ATOM 659 N N . ALA A 1 81 ? -2.317 -5.442 -6.249 1.00 92.00 81 ALA A N 1
ATOM 660 C CA . ALA A 1 81 ? -2.879 -6.610 -6.919 1.00 92.00 81 ALA A CA 1
ATOM 661 C C . ALA A 1 81 ? -3.587 -6.172 -8.208 1.00 92.00 81 ALA A C 1
ATOM 663 O O . ALA A 1 81 ? -4.508 -5.355 -8.172 1.00 92.00 81 ALA A O 1
ATOM 664 N N . THR A 1 82 ? -3.174 -6.731 -9.344 1.00 90.38 82 THR A N 1
ATOM 665 C CA . THR A 1 82 ? -3.735 -6.433 -10.668 1.00 90.38 82 THR A CA 1
ATOM 666 C C . THR A 1 82 ? -4.341 -7.689 -11.298 1.00 90.38 82 THR A C 1
ATOM 668 O O . THR A 1 82 ? -4.203 -8.796 -10.775 1.00 90.38 82 THR A O 1
ATOM 671 N N . ALA A 1 83 ? -4.989 -7.541 -12.458 1.00 89.88 83 ALA A N 1
ATOM 672 C CA . ALA A 1 83 ? -5.495 -8.681 -13.226 1.00 89.88 83 ALA A CA 1
ATOM 673 C C . ALA A 1 83 ? -4.381 -9.644 -13.687 1.00 89.88 83 ALA A C 1
ATOM 675 O O . ALA A 1 83 ? -4.648 -10.825 -13.889 1.00 89.88 83 ALA A O 1
ATOM 676 N N . GLY A 1 84 ? -3.151 -9.145 -13.855 1.00 89.12 84 GLY A N 1
ATOM 677 C CA . GLY A 1 84 ? -2.000 -9.929 -14.310 1.00 89.12 84 GLY A CA 1
ATOM 678 C C . GLY A 1 84 ? -1.162 -10.539 -13.187 1.00 89.12 84 GLY A C 1
ATOM 679 O O . GLY A 1 84 ? -0.210 -11.247 -13.487 1.00 89.12 84 GLY A O 1
ATOM 680 N N . GLY A 1 85 ? -1.490 -10.263 -11.922 1.00 90.75 85 GLY A N 1
ATOM 681 C CA . GLY A 1 85 ? -0.659 -10.602 -10.767 1.00 90.75 85 GLY A CA 1
ATOM 682 C C . GLY A 1 85 ? -0.286 -9.372 -9.941 1.00 90.75 85 GLY A C 1
ATOM 683 O O . GLY A 1 85 ? -0.873 -8.298 -10.091 1.00 90.75 85 GLY A O 1
ATOM 684 N N . TRP A 1 86 ? 0.662 -9.533 -9.02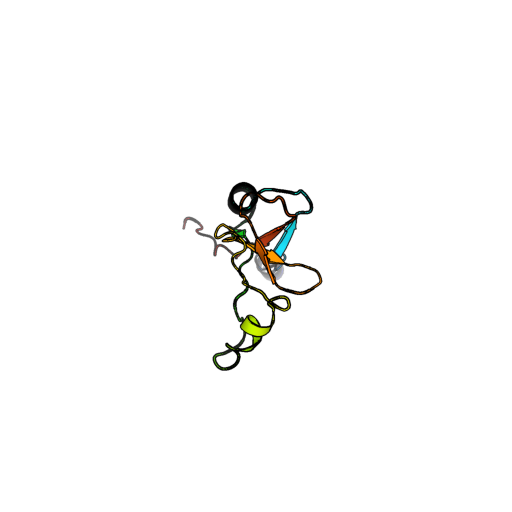8 1.00 92.12 86 TRP A N 1
ATOM 685 C CA . TRP A 1 86 ? 1.200 -8.441 -8.225 1.00 92.12 86 TRP A CA 1
ATOM 686 C C . TRP A 1 86 ? 2.126 -7.562 -9.046 1.00 92.12 86 TRP A C 1
ATOM 688 O O . TRP A 1 86 ? 2.822 -8.035 -9.944 1.00 92.12 86 TRP A O 1
ATOM 698 N N . ASP A 1 87 ? 2.113 -6.284 -8.717 1.00 93.56 87 ASP A N 1
ATOM 699 C CA . ASP A 1 87 ? 2.846 -5.249 -9.418 1.00 93.56 87 ASP A CA 1
ATOM 700 C C . ASP A 1 87 ? 3.414 -4.283 -8.381 1.00 93.56 87 ASP A C 1
ATOM 702 O O . ASP A 1 87 ? 2.679 -3.827 -7.497 1.00 93.56 87 ASP A O 1
ATOM 706 N N . ASP A 1 88 ? 4.716 -4.027 -8.433 1.00 93.31 88 ASP A N 1
ATOM 707 C CA . ASP A 1 88 ? 5.328 -2.994 -7.619 1.00 93.31 88 ASP A CA 1
ATOM 708 C C . ASP A 1 88 ? 5.064 -1.642 -8.278 1.00 93.31 88 ASP A C 1
ATOM 710 O O . ASP A 1 88 ? 5.317 -1.394 -9.450 1.00 93.31 88 ASP A O 1
ATOM 714 N N . GLN A 1 89 ? 4.463 -0.753 -7.510 1.00 94.44 89 GLN A N 1
ATOM 715 C CA . GLN A 1 89 ? 3.902 0.500 -7.961 1.00 94.44 89 GLN A CA 1
ATOM 716 C C . GLN A 1 89 ? 4.356 1.632 -7.052 1.00 94.44 89 GLN A C 1
ATOM 718 O O . GLN A 1 89 ? 4.837 1.434 -5.928 1.00 94.44 89 GLN A O 1
ATOM 723 N N . SER A 1 90 ? 4.215 2.857 -7.553 1.00 95.44 90 SER A N 1
ATOM 724 C CA . SER A 1 90 ? 4.475 4.031 -6.732 1.00 95.44 90 SER A CA 1
ATOM 725 C C . SER A 1 90 ? 3.495 4.059 -5.565 1.00 95.44 90 SER A C 1
ATOM 727 O O . SER A 1 90 ? 2.286 3.913 -5.738 1.00 95.44 90 SER A O 1
ATOM 729 N N . CYS A 1 91 ? 4.006 4.324 -4.369 1.00 95.75 91 CYS A N 1
ATOM 730 C CA . CYS A 1 91 ? 3.186 4.444 -3.166 1.00 95.75 91 CYS A CA 1
ATOM 731 C C . CYS A 1 91 ? 2.205 5.634 -3.208 1.00 95.75 91 CYS A C 1
ATOM 733 O O . CYS A 1 91 ? 1.283 5.698 -2.392 1.00 95.75 91 CYS A O 1
ATOM 735 N N . THR A 1 92 ? 2.404 6.577 -4.140 1.00 96.19 92 THR A N 1
ATOM 736 C CA . THR A 1 92 ? 1.535 7.746 -4.351 1.00 96.19 92 THR A CA 1
ATOM 737 C C . THR A 1 92 ? 0.380 7.481 -5.312 1.00 96.19 92 THR A C 1
ATOM 739 O O . THR A 1 92 ? -0.505 8.326 -5.431 1.00 96.19 92 THR A O 1
ATOM 742 N N . GLU A 1 93 ? 0.382 6.348 -6.014 1.00 95.62 93 GLU A N 1
ATOM 743 C CA . GLU A 1 93 ? -0.746 5.952 -6.853 1.00 95.62 93 GLU A CA 1
ATOM 744 C C . GLU A 1 93 ? -1.935 5.535 -5.986 1.00 95.62 93 GLU A C 1
ATOM 746 O O . GLU A 1 93 ? -1.777 5.040 -4.866 1.00 95.62 93 GLU A O 1
ATOM 751 N N . GLN A 1 94 ? -3.146 5.768 -6.494 1.00 97.38 94 GLN A N 1
ATOM 752 C CA . GLN A 1 94 ? -4.366 5.538 -5.726 1.00 97.38 94 GLN A CA 1
ATOM 753 C C . GLN A 1 94 ? -5.065 4.243 -6.136 1.00 97.38 94 GLN A C 1
ATOM 755 O O . GLN A 1 94 ? -5.547 4.107 -7.265 1.00 97.38 94 GLN A O 1
ATOM 760 N N . TYR A 1 95 ? -5.229 3.336 -5.175 1.00 96.44 95 TYR A N 1
ATOM 761 C CA . TYR A 1 95 ? -5.869 2.038 -5.377 1.00 96.44 95 TYR A CA 1
ATOM 762 C C . TYR A 1 95 ? -7.012 1.819 -4.391 1.00 96.44 95 TYR A C 1
ATOM 764 O O . TYR A 1 95 ? -7.014 2.363 -3.287 1.00 96.44 95 TYR A O 1
ATOM 772 N N . SER A 1 96 ? -7.993 1.015 -4.803 1.00 97.12 96 SER A N 1
ATOM 773 C CA . SER A 1 96 ? -8.858 0.305 -3.855 1.00 97.12 96 SER A CA 1
ATOM 774 C C . SER A 1 96 ? -8.005 -0.716 -3.098 1.00 97.12 96 SER A C 1
ATOM 776 O O . SER A 1 96 ? -7.003 -1.198 -3.628 1.00 97.12 96 SER A O 1
ATOM 778 N N . PHE A 1 97 ? -8.374 -1.050 -1.869 1.00 96.50 97 PHE A N 1
ATOM 779 C CA . PHE A 1 97 ? -7.483 -1.790 -0.975 1.00 96.50 97 PHE A CA 1
ATOM 780 C C . PHE A 1 97 ? -8.245 -2.785 -0.102 1.00 96.50 97 PHE A C 1
ATOM 782 O O . PHE A 1 97 ? -9.472 -2.753 -0.014 1.00 96.50 97 PHE A O 1
ATOM 789 N N . VAL A 1 98 ? -7.508 -3.705 0.519 1.00 95.12 98 VAL A N 1
ATOM 790 C CA . VAL A 1 98 ? -8.062 -4.721 1.418 1.00 95.12 98 VAL A CA 1
ATOM 791 C C . VAL A 1 98 ? -7.485 -4.498 2.807 1.00 95.12 98 VAL A C 1
ATOM 793 O O . VAL A 1 98 ? -6.266 -4.460 2.970 1.00 95.12 98 VAL A O 1
ATOM 796 N N . CYS A 1 99 ? -8.354 -4.360 3.803 1.00 94.44 99 CYS A N 1
ATOM 797 C CA . CYS A 1 99 ? -7.965 -4.304 5.205 1.00 94.44 99 CYS A CA 1
ATOM 798 C C . CYS A 1 99 ? -8.065 -5.689 5.842 1.00 94.44 99 CYS A C 1
ATOM 800 O O . CYS A 1 99 ? -8.987 -6.449 5.546 1.00 94.44 99 CYS A O 1
ATOM 802 N N . TYR A 1 100 ? -7.138 -5.998 6.737 1.00 90.75 100 TYR A N 1
ATOM 803 C CA . TYR A 1 100 ? -7.174 -7.153 7.614 1.00 90.75 100 TYR A CA 1
ATOM 804 C C . TYR A 1 100 ? -7.732 -6.768 8.986 1.00 90.75 100 TYR A C 1
ATOM 806 O O . TYR A 1 100 ? -7.345 -5.751 9.562 1.00 90.75 100 TYR A O 1
ATOM 814 N N . SER A 1 101 ? -8.627 -7.602 9.501 1.00 86.88 101 SER A N 1
ATOM 815 C CA . SER A 1 101 ? -9.214 -7.512 10.839 1.00 86.88 101 SER A CA 1
ATOM 816 C C . SER A 1 101 ? -8.839 -8.786 11.579 1.00 86.88 101 SER A C 1
ATOM 818 O O . SER A 1 101 ? -9.566 -9.777 11.555 1.00 86.88 101 SER A O 1
ATOM 820 N N . GLY A 1 102 ? -7.637 -8.803 12.146 1.00 73.38 102 GLY A N 1
ATOM 821 C CA . GLY A 1 102 ? -7.223 -9.885 13.025 1.00 73.38 102 GLY A CA 1
ATOM 822 C C . GLY A 1 102 ? -7.948 -9.741 14.348 1.00 73.38 102 GLY A C 1
ATOM 823 O O . GLY A 1 102 ? -8.057 -8.631 14.866 1.00 73.38 102 GLY A O 1
ATOM 824 N N . GLU A 1 103 ? -8.435 -10.851 14.897 1.00 63.38 103 GLU A N 1
ATOM 825 C CA . GLU A 1 103 ? -8.913 -10.894 16.275 1.00 63.38 103 GLU A CA 1
ATOM 826 C C . GLU A 1 103 ? -7.848 -10.281 17.188 1.00 63.38 103 GLU A C 1
ATOM 828 O O . GLU A 1 103 ? -6.821 -10.895 17.492 1.00 63.38 103 GLU A O 1
ATOM 833 N N . TYR A 1 104 ? -8.116 -9.082 17.696 1.00 50.84 104 TYR A N 1
ATOM 834 C CA . TYR A 1 104 ? -7.655 -8.782 19.032 1.00 50.84 104 TYR A CA 1
ATOM 835 C C . TYR A 1 104 ? -8.359 -9.817 19.901 1.00 50.84 104 TYR A C 1
ATOM 837 O O . TYR A 1 104 ? -9.559 -9.703 20.151 1.00 50.84 104 TYR A O 1
ATOM 845 N N . ARG A 1 105 ? -7.627 -10.840 20.363 1.00 47.44 105 ARG A N 1
ATOM 846 C CA . ARG A 1 105 ? -7.982 -11.455 21.643 1.00 47.44 105 ARG A CA 1
ATOM 847 C C . ARG A 1 105 ? -8.242 -10.277 22.554 1.00 47.44 105 ARG A C 1
ATOM 849 O O . ARG A 1 105 ? -7.343 -9.449 22.708 1.00 47.44 105 ARG A O 1
ATOM 856 N N . ALA A 1 106 ? -9.479 -10.142 23.014 1.00 46.44 106 ALA A N 1
ATOM 857 C CA . ALA A 1 106 ? -9.876 -9.021 23.831 1.00 46.44 106 ALA A CA 1
ATOM 858 C C . ALA A 1 106 ? -8.782 -8.805 24.883 1.00 46.44 106 ALA A C 1
ATOM 860 O O . ALA A 1 106 ? -8.586 -9.658 25.749 1.00 46.44 106 ALA A O 1
ATOM 861 N N . CYS A 1 107 ? -8.073 -7.674 24.834 1.00 52.91 107 CYS A N 1
ATOM 862 C CA . CYS A 1 107 ? -7.528 -7.107 26.060 1.00 52.91 107 CYS A CA 1
ATOM 863 C C . CYS A 1 107 ? -8.747 -6.613 26.845 1.00 52.91 107 CYS A C 1
ATOM 865 O O . CYS A 1 107 ? -9.009 -5.419 26.953 1.00 52.91 107 CYS A O 1
ATOM 867 N N . GLY A 1 108 ? -9.562 -7.564 27.301 1.00 46.47 108 GLY A N 1
ATOM 868 C CA . GLY A 1 108 ? -10.520 -7.340 28.350 1.00 46.47 108 GLY A CA 1
ATOM 869 C C . GLY A 1 108 ? -9.692 -7.070 29.588 1.00 46.47 108 GLY A C 1
ATOM 870 O O . GLY A 1 108 ? -8.888 -7.907 29.995 1.00 46.47 108 GLY A O 1
ATOM 871 N N . LEU A 1 109 ? -9.863 -5.877 30.141 1.00 46.25 109 LEU A N 1
ATOM 872 C CA . LEU A 1 109 ? -9.593 -5.645 31.548 1.00 46.25 109 LEU A CA 1
ATOM 873 C C . LEU A 1 109 ? -10.333 -6.736 32.341 1.00 46.25 109 LEU A C 1
ATOM 875 O O . LEU A 1 109 ? -11.564 -6.731 32.387 1.00 46.25 109 LEU A O 1
ATOM 879 N N . LEU A 1 110 ? -9.575 -7.672 32.910 1.00 42.53 110 LEU A N 1
ATOM 880 C CA . LEU A 1 110 ? -9.933 -8.387 34.132 1.00 42.53 110 LEU A CA 1
ATOM 881 C C . LEU A 1 110 ? -9.039 -7.855 35.248 1.00 42.53 110 LEU A C 1
ATOM 883 O O . LEU A 1 110 ? -7.821 -7.706 34.989 1.00 42.53 110 LEU A O 1
#

Radius of gyration: 20.14 Å; chains: 1; bounding box: 50×34×52 Å

Secondary structure (DSSP, 8-state):
--HHHHHHHHHHT-------SEEEEEEEE-HHHHHHHHHHHSSEEPP----S-SS-HHHHHTTBPTT----GGG---EEEEETTEEEEE-TTS-EEEEEE----------

Organism: NCBI:txid1572043

InterPro domains:
  IPR001304 C-type lectin-like [PF00059] (51-100)
  IPR001304 C-type lectin-like [PS50041] (61-100)
  IPR016186 C-type lectin-like/link domain superfamily [G3DSA:3.10.100.10] (16-55)
  IPR016186 C-type lectin-like/link domain superfamily [G3DSA:3.10.100.10] (56-103)
  IPR016187 C-type lectin fold [SSF56436] (21-101)
  IPR018378 C-type lectin, conserved site [PS00615] (78-99)